Protein AF-R6E7P3-F1 (afdb_monomer)

Secondary structure (DSSP, 8-state):
-PEEEE------SSSTT---B--TTSEEEEEEEPPGGGTTPPPEEEES-SEE-TT---EEEEEEE-SSS--EE-S--EEEEE-SSSEEPP-BSSPPP----EEEE-S-SSEEEEEEE-HHHHB---SEEEEEEEEEEETTEEEEEEEEEEE-

Nearest PDB structures (foldseek):
  4bei-assembly1_H  TM=5.515E-01  e=2.467E-04  Vibrio cholerae MJ-1236
  6fq0-assembly1_A  TM=5.779E-01  e=4.299E-03  Acinetobacter baumannii
  6fq0-assembly2_C  TM=5.782E-01  e=9.145E-03  Acinetobacter baumannii
  6fjy-assembly1_A  TM=5.657E-01  e=1.844E-02  Acinetobacter baumannii
  6fqa-assembly2_C  TM=5.680E-01  e=7.098E-02  Acinetobacter baumannii

pLDDT: mean 83.19, std 16.71, range [35.62, 98.56]

Radius of gyration: 15.79 Å; Cα contacts (8 Å, |Δi|>4): 346; chains: 1; bounding box: 42×44×43 Å

Mean predicted aligned error: 7.34 Å

Sequence (152 aa):
MKTIILLAILSSTVFQDTTVYDTPECWLWYVRDLPIEYRDKPVAMWTEHAVYQEGVQAINVFVSNPKNVPLSFGRYWELRVWNGSEWIPPRARFSPFIWRDDEFAMPKGMLLHCFRFPVGSYYHLPKGKYRVCKSFYARKEEMELSAEFEIK

Solvent-accessible surface area (backbone atoms only — not comparable to full-atom values): 8581 Å² total; per-residue (Å²): 134,74,49,78,44,75,55,78,88,77,89,63,90,77,77,74,60,59,52,66,44,92,40,101,80,43,26,40,44,23,52,41,79,49,64,77,89,44,51,79,46,77,72,46,48,38,44,81,50,65,65,43,55,70,80,55,46,61,49,47,33,38,36,41,35,28,39,92,53,34,50,30,33,51,71,67,65,44,62,30,29,56,77,86,87,52,77,39,76,56,56,59,72,62,81,87,81,85,75,78,68,42,36,38,34,45,85,55,35,28,31,34,37,32,35,41,38,57,52,42,78,44,32,60,67,69,74,42,45,35,32,45,36,39,56,34,28,46,97,84,43,80,43,82,42,56,24,59,32,32,31,91

Foldseek 3Di:
DEAEAEDDDDADDDVGFFDWDPPVAKTQGTKDAADLVLAPPDWAKAWPDQEDEPLDFKIKMKTFFNYFFKKKFWSDKAKFFDPPPDTHGAAWPDDDDPDDRYIYIYPGTRMMIIIIHRDSNTHDDDWGKMKMWTWMDTPNDIDIHIYIHTYD

Structure (mmCIF, N/CA/C/O backbone):
data_AF-R6E7P3-F1
#
_entry.id   AF-R6E7P3-F1
#
loop_
_atom_site.group_PDB
_atom_site.id
_atom_site.type_symbol
_atom_site.label_atom_id
_atom_site.label_alt_id
_atom_site.label_comp_id
_atom_site.label_asym_id
_atom_site.label_entity_id
_atom_site.label_seq_id
_atom_site.pdbx_PDB_ins_code
_atom_site.Cartn_x
_atom_site.Cartn_y
_atom_site.Cartn_z
_atom_site.occupancy
_atom_site.B_iso_or_equiv
_atom_site.auth_seq_id
_atom_site.auth_comp_id
_atom_site.auth_asym_id
_atom_site.auth_atom_id
_atom_site.pdbx_PDB_model_num
ATOM 1 N N . MET A 1 1 ? 25.549 3.251 5.478 1.00 54.94 1 MET A N 1
ATOM 2 C CA . MET A 1 1 ? 25.967 2.243 4.478 1.00 54.94 1 MET A CA 1
ATOM 3 C C . MET A 1 1 ? 24.717 1.447 4.142 1.00 54.94 1 MET A C 1
ATOM 5 O O . MET A 1 1 ? 24.162 0.867 5.062 1.00 54.94 1 MET A O 1
ATOM 9 N N . LYS A 1 2 ? 24.206 1.539 2.910 1.00 63.06 2 LYS A N 1
ATOM 10 C CA . LYS A 1 2 ? 22.944 0.905 2.488 1.00 63.06 2 LYS A CA 1
ATOM 11 C C . LYS A 1 2 ? 23.249 -0.494 1.953 1.00 63.06 2 LYS A C 1
ATOM 13 O O . LYS A 1 2 ? 24.127 -0.614 1.099 1.00 63.06 2 LYS A O 1
ATOM 18 N N . THR A 1 3 ? 22.563 -1.523 2.443 1.00 73.75 3 THR A N 1
ATOM 19 C CA . THR A 1 3 ? 22.731 -2.895 1.936 1.00 73.75 3 THR A CA 1
ATOM 20 C C . THR A 1 3 ? 21.712 -3.142 0.830 1.00 73.75 3 THR A C 1
ATOM 22 O O . THR A 1 3 ? 20.515 -2.976 1.056 1.00 73.75 3 THR A O 1
ATOM 25 N N . ILE A 1 4 ? 22.175 -3.526 -0.365 1.00 73.94 4 ILE A N 1
ATOM 26 C CA . ILE A 1 4 ? 21.296 -3.905 -1.480 1.00 73.94 4 ILE A CA 1
ATOM 27 C C . ILE A 1 4 ? 21.146 -5.427 -1.490 1.00 73.94 4 ILE A C 1
ATOM 29 O O . ILE A 1 4 ? 22.136 -6.152 -1.570 1.00 73.94 4 ILE A O 1
ATOM 33 N N . ILE A 1 5 ? 19.905 -5.900 -1.433 1.00 75.19 5 ILE A N 1
ATOM 34 C CA . ILE A 1 5 ? 19.525 -7.310 -1.461 1.00 75.19 5 ILE A CA 1
ATOM 35 C C . ILE A 1 5 ? 18.799 -7.575 -2.784 1.00 75.19 5 ILE A C 1
ATOM 37 O O . ILE A 1 5 ? 17.729 -7.028 -3.047 1.00 75.19 5 ILE A O 1
ATOM 41 N N . LEU A 1 6 ? 19.383 -8.417 -3.637 1.00 68.69 6 LEU A N 1
ATOM 42 C CA . LEU A 1 6 ? 18.750 -8.858 -4.881 1.00 68.69 6 LEU A CA 1
ATOM 43 C C . LEU A 1 6 ? 17.808 -10.028 -4.589 1.00 68.69 6 LEU A C 1
ATOM 45 O O . LEU A 1 6 ? 18.238 -11.065 -4.085 1.00 68.69 6 LEU A O 1
ATOM 49 N N . LEU A 1 7 ? 16.529 -9.875 -4.923 1.00 67.75 7 LEU A N 1
ATOM 50 C CA . LEU A 1 7 ? 15.529 -10.922 -4.720 1.00 67.75 7 LEU A CA 1
ATOM 51 C C . LEU A 1 7 ? 15.529 -11.881 -5.921 1.00 67.75 7 LEU A C 1
ATOM 53 O O . LEU A 1 7 ? 15.047 -11.542 -6.995 1.00 67.75 7 LEU A O 1
ATOM 57 N N . ALA A 1 8 ? 16.075 -13.089 -5.770 1.00 56.78 8 ALA A N 1
ATOM 58 C CA . ALA A 1 8 ? 16.002 -14.120 -6.810 1.00 56.78 8 ALA A CA 1
ATOM 59 C C . ALA A 1 8 ? 14.650 -14.860 -6.762 1.00 56.78 8 ALA A C 1
ATOM 61 O O . ALA A 1 8 ? 14.124 -15.129 -5.682 1.00 56.78 8 ALA A O 1
ATOM 62 N N . ILE A 1 9 ? 14.077 -15.196 -7.922 1.00 54.88 9 ILE A N 1
ATOM 63 C CA . ILE A 1 9 ? 12.875 -16.043 -8.019 1.00 54.88 9 ILE A CA 1
ATOM 64 C C . ILE A 1 9 ? 13.349 -17.501 -8.037 1.00 54.88 9 ILE A C 1
ATOM 66 O O . ILE A 1 9 ? 13.993 -17.924 -8.995 1.00 54.88 9 ILE A O 1
ATOM 70 N N . LEU A 1 10 ? 13.062 -18.264 -6.981 1.00 44.56 10 LEU A N 1
ATOM 71 C CA . LEU A 1 10 ? 13.323 -19.706 -6.942 1.00 44.56 10 LEU A CA 1
ATOM 72 C C . LEU A 1 10 ? 12.071 -20.436 -7.441 1.00 44.56 10 LEU A C 1
ATOM 74 O O . LEU A 1 10 ? 11.028 -20.375 -6.794 1.00 44.56 10 LEU A O 1
ATOM 78 N N . SER A 1 11 ? 12.157 -21.109 -8.593 1.00 41.66 11 SER A N 1
ATOM 79 C CA . SER A 1 11 ? 11.062 -21.947 -9.089 1.00 41.66 11 SER A CA 1
ATOM 80 C C . SER A 1 11 ? 11.154 -23.342 -8.471 1.00 41.66 11 SER A C 1
ATOM 82 O O . SER A 1 11 ? 12.074 -24.098 -8.791 1.00 41.66 11 SER A O 1
ATOM 84 N N . SER A 1 12 ? 10.186 -23.724 -7.644 1.00 35.62 12 SER A N 1
ATOM 85 C CA . SER A 1 12 ? 9.937 -25.133 -7.342 1.00 35.62 12 SER A CA 1
ATOM 86 C C . SER A 1 12 ? 8.440 -25.428 -7.372 1.00 35.62 12 SER A C 1
ATOM 88 O O . SER A 1 12 ? 7.603 -24.777 -6.753 1.00 35.62 12 SER A O 1
ATOM 90 N N . THR A 1 13 ? 8.101 -26.409 -8.195 1.00 44.28 13 THR A N 1
ATOM 91 C CA . THR A 1 13 ? 6.772 -26.979 -8.380 1.00 44.28 13 THR A CA 1
ATOM 92 C C . THR A 1 13 ? 6.270 -27.617 -7.090 1.00 44.28 13 THR A C 1
ATOM 94 O O . THR A 1 13 ? 6.794 -28.656 -6.701 1.00 44.28 13 THR A O 1
ATOM 97 N N . VAL A 1 14 ? 5.281 -26.982 -6.450 1.00 41.91 14 VAL A N 1
ATOM 98 C CA . VAL A 1 14 ? 3.965 -27.493 -5.991 1.00 41.91 14 VAL A CA 1
ATOM 99 C C . VAL A 1 14 ? 3.316 -26.330 -5.203 1.00 41.91 14 VAL A C 1
ATOM 101 O O . VAL A 1 14 ? 3.863 -25.893 -4.200 1.00 41.91 14 VAL A O 1
ATOM 104 N N . PHE A 1 15 ? 2.199 -25.782 -5.717 1.00 41.62 15 PHE A N 1
ATOM 105 C CA . PHE A 1 15 ? 1.698 -24.391 -5.536 1.00 41.62 15 PHE A CA 1
ATOM 106 C C . PHE A 1 15 ? 2.624 -23.316 -6.150 1.00 41.62 15 PHE A C 1
ATOM 108 O O . PHE A 1 15 ? 3.205 -22.477 -5.472 1.00 41.62 15 PHE A O 1
ATOM 115 N N . GLN A 1 16 ? 2.762 -23.369 -7.477 1.00 40.59 16 GLN A N 1
ATOM 116 C CA . GLN A 1 16 ? 3.865 -22.817 -8.285 1.00 40.59 16 GLN A CA 1
ATOM 117 C C . GLN A 1 16 ? 4.137 -21.299 -8.291 1.00 40.59 16 GLN A C 1
ATOM 119 O O . GLN A 1 16 ? 5.107 -20.900 -8.925 1.00 40.59 16 GLN A O 1
ATOM 124 N N . ASP A 1 17 ? 3.378 -20.452 -7.598 1.00 44.62 17 ASP A N 1
ATOM 125 C CA . ASP A 1 17 ? 3.465 -18.994 -7.795 1.00 44.62 17 ASP A CA 1
ATOM 126 C C . ASP A 1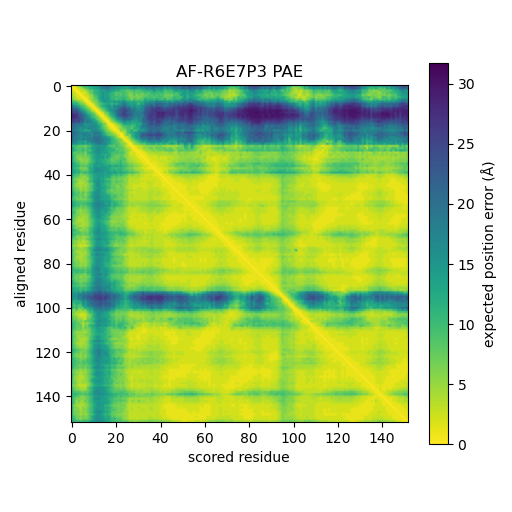 17 ? 3.690 -18.188 -6.502 1.00 44.62 17 ASP A C 1
ATOM 128 O O . ASP A 1 17 ? 3.366 -16.998 -6.428 1.00 44.62 17 ASP A O 1
ATOM 132 N N . THR A 1 18 ? 4.161 -18.822 -5.429 1.00 44.47 18 THR A N 1
ATOM 133 C CA . THR A 1 18 ? 4.314 -18.153 -4.128 1.00 44.47 18 THR A CA 1
ATOM 134 C C . THR A 1 18 ? 5.741 -18.272 -3.615 1.00 44.47 18 THR A C 1
ATOM 136 O O . THR A 1 18 ? 6.055 -19.128 -2.797 1.00 44.47 18 THR A O 1
ATOM 139 N N . THR A 1 19 ? 6.629 -17.398 -4.101 1.00 49.22 19 THR A N 1
ATOM 140 C CA . THR A 1 19 ? 7.936 -17.187 -3.466 1.00 49.22 19 THR A CA 1
ATOM 141 C C . THR A 1 19 ? 7.755 -16.304 -2.235 1.00 49.22 19 THR A C 1
ATOM 143 O O . THR A 1 19 ? 7.636 -15.087 -2.362 1.00 49.22 19 THR A O 1
ATOM 146 N N . VAL A 1 20 ? 7.729 -16.925 -1.054 1.00 47.12 20 VAL A N 1
ATOM 147 C CA . VAL A 1 20 ? 7.719 -16.216 0.231 1.00 47.12 20 VAL A CA 1
ATOM 148 C C . VAL A 1 20 ? 9.134 -15.740 0.533 1.00 47.12 20 VAL A C 1
ATOM 150 O O . VAL A 1 20 ? 10.037 -16.557 0.702 1.00 47.12 20 VAL A O 1
ATOM 153 N N . TYR A 1 21 ? 9.332 -14.429 0.611 1.00 52.28 21 TYR A N 1
ATOM 154 C CA . TYR A 1 21 ? 10.579 -13.861 1.106 1.00 52.28 21 TYR A CA 1
ATOM 155 C C . TYR A 1 21 ? 10.427 -13.566 2.597 1.00 52.28 21 TYR A C 1
ATOM 157 O O . TYR A 1 21 ? 9.572 -12.771 2.998 1.00 52.28 21 TYR A O 1
ATOM 165 N N . ASP A 1 22 ? 11.247 -14.225 3.418 1.00 45.66 22 ASP A N 1
ATOM 166 C CA . ASP A 1 22 ? 11.290 -13.983 4.858 1.00 45.66 22 ASP A CA 1
ATOM 167 C C . ASP A 1 22 ? 12.053 -12.686 5.147 1.00 45.66 22 ASP A C 1
ATOM 169 O O . ASP A 1 22 ? 13.257 -12.652 5.400 1.00 45.66 22 ASP A O 1
ATOM 173 N N . THR A 1 23 ? 11.332 -11.582 5.020 1.00 53.69 23 THR A N 1
ATOM 174 C CA . THR A 1 23 ? 11.695 -10.286 5.578 1.00 53.69 23 THR A CA 1
ATOM 175 C C . THR A 1 23 ? 10.773 -10.076 6.775 1.00 53.69 23 THR A C 1
ATOM 177 O O . THR A 1 23 ? 9.620 -9.703 6.542 1.00 53.69 23 THR A O 1
ATOM 180 N N . PRO A 1 24 ? 11.218 -10.362 8.016 1.00 52.50 24 PRO A N 1
ATOM 181 C CA . PRO A 1 24 ? 10.346 -10.586 9.177 1.00 52.50 24 PRO A CA 1
ATOM 182 C C . PRO A 1 24 ? 9.318 -9.476 9.486 1.00 52.50 24 PRO A C 1
ATOM 184 O O . PRO A 1 24 ? 8.388 -9.688 10.258 1.00 52.50 24 PRO A O 1
ATOM 187 N N . GLU A 1 25 ? 9.439 -8.303 8.862 1.00 59.38 25 GLU A N 1
ATOM 188 C CA . GLU A 1 25 ? 8.651 -7.100 9.138 1.00 59.38 25 GLU A CA 1
ATOM 189 C C . GLU A 1 25 ? 7.960 -6.490 7.893 1.00 59.38 25 GLU A C 1
ATOM 191 O O . GLU A 1 25 ? 7.253 -5.482 7.985 1.00 59.38 25 GLU A O 1
ATOM 196 N N . CYS A 1 26 ? 8.131 -7.111 6.721 1.00 59.47 26 CYS A N 1
ATOM 197 C CA . CYS A 1 26 ? 7.406 -6.813 5.482 1.00 59.47 26 CYS A CA 1
ATOM 198 C C . CYS A 1 26 ? 7.474 -8.047 4.584 1.00 59.47 26 CYS A C 1
ATOM 200 O O . CYS A 1 26 ? 8.346 -8.114 3.723 1.00 59.47 26 CYS A O 1
ATOM 202 N N . TRP A 1 27 ? 6.592 -9.028 4.762 1.00 70.94 27 TRP A N 1
ATOM 203 C CA . TRP A 1 27 ? 6.637 -10.238 3.942 1.00 70.94 27 TRP A CA 1
ATOM 204 C C . TRP A 1 27 ? 6.237 -9.902 2.507 1.00 70.94 27 TRP A C 1
ATOM 206 O O . TRP A 1 27 ? 5.058 -9.693 2.221 1.00 70.94 27 TRP A O 1
ATOM 216 N N . LEU A 1 28 ? 7.209 -9.849 1.591 1.00 75.06 28 LEU A N 1
ATOM 217 C CA . LEU A 1 28 ? 6.905 -10.023 0.176 1.00 75.06 28 LEU A CA 1
ATOM 218 C C . LEU A 1 28 ? 6.459 -11.478 0.028 1.00 75.06 28 LEU A C 1
ATOM 220 O O . LEU A 1 28 ? 7.271 -12.398 -0.032 1.00 75.06 28 LEU A O 1
ATOM 224 N N . TRP A 1 29 ? 5.149 -11.676 0.090 1.00 72.56 29 TRP A N 1
ATOM 225 C CA . TRP A 1 29 ? 4.533 -12.986 0.174 1.00 72.56 29 TRP A CA 1
ATOM 226 C C . TRP A 1 29 ? 4.668 -13.725 -1.152 1.00 72.56 29 TRP A C 1
ATOM 228 O O . TRP A 1 29 ? 4.986 -14.910 -1.171 1.00 72.56 29 TRP A O 1
ATOM 238 N N . TYR A 1 30 ? 4.455 -13.030 -2.267 1.00 76.00 30 TYR A N 1
ATOM 239 C CA . TYR A 1 30 ? 4.768 -13.593 -3.567 1.00 76.00 30 TYR A CA 1
ATOM 240 C C . TYR A 1 30 ? 4.997 -12.552 -4.643 1.00 76.00 30 TYR A C 1
ATOM 242 O O . TYR A 1 30 ? 4.612 -11.387 -4.531 1.00 76.00 30 TYR A O 1
ATOM 250 N N . VAL A 1 31 ? 5.596 -13.039 -5.723 1.00 80.00 31 VAL A N 1
ATOM 251 C CA . VAL A 1 31 ? 5.833 -12.321 -6.964 1.00 80.00 31 VAL A CA 1
ATOM 252 C C . VAL A 1 31 ? 5.333 -13.194 -8.105 1.00 80.00 31 VAL A C 1
ATOM 254 O O . VAL A 1 31 ? 5.604 -14.392 -8.127 1.00 80.00 31 VAL A O 1
ATOM 257 N N . ARG A 1 32 ? 4.609 -12.599 -9.049 1.00 86.38 32 ARG A N 1
ATOM 258 C CA . ARG A 1 32 ? 4.164 -13.266 -10.278 1.00 86.38 32 ARG A CA 1
ATOM 259 C C . ARG A 1 32 ? 4.448 -12.395 -11.485 1.00 86.38 32 ARG A C 1
ATOM 261 O O . ARG A 1 32 ? 4.484 -11.173 -11.369 1.00 86.38 32 ARG A O 1
ATOM 268 N N . ASP A 1 33 ? 4.602 -13.022 -12.641 1.00 88.00 33 ASP A N 1
ATOM 269 C CA . ASP A 1 33 ? 4.675 -12.302 -13.905 1.00 88.00 33 ASP A CA 1
ATOM 270 C C . ASP A 1 33 ? 3.329 -11.653 -14.244 1.00 88.00 33 ASP A C 1
ATOM 272 O O . ASP A 1 33 ? 2.266 -12.257 -14.088 1.00 88.00 33 ASP A O 1
ATOM 276 N N . LEU A 1 34 ? 3.377 -10.400 -14.698 1.00 87.88 34 LEU A N 1
ATOM 277 C CA . LEU A 1 34 ? 2.215 -9.723 -15.259 1.00 87.88 34 LEU A CA 1
ATOM 278 C C . LEU A 1 34 ? 2.027 -10.131 -16.725 1.00 87.88 34 LEU A C 1
ATOM 280 O O . LEU A 1 34 ? 3.007 -10.176 -17.476 1.00 87.88 34 LEU A O 1
ATOM 284 N N . PRO A 1 35 ? 0.776 -10.341 -17.170 1.00 88.81 35 PRO A N 1
ATOM 285 C CA . PRO A 1 35 ? 0.482 -10.526 -18.582 1.00 88.81 35 PRO A CA 1
ATOM 286 C C . PRO A 1 35 ? 0.925 -9.329 -19.429 1.00 88.81 35 PRO A C 1
ATOM 288 O O . PRO A 1 35 ? 0.973 -8.184 -18.964 1.00 88.81 35 PRO A O 1
ATOM 291 N N . ILE A 1 36 ? 1.219 -9.581 -20.704 1.00 86.00 36 ILE A N 1
ATOM 292 C CA . ILE A 1 36 ? 1.742 -8.563 -21.621 1.00 86.00 36 ILE A CA 1
ATOM 293 C C . ILE A 1 36 ? 0.764 -7.399 -21.827 1.00 86.00 36 ILE A C 1
ATOM 295 O O . ILE A 1 36 ? 1.208 -6.272 -22.027 1.00 86.00 36 ILE A O 1
ATOM 299 N N . GLU A 1 37 ? -0.548 -7.631 -21.708 1.00 89.50 37 GLU A N 1
ATOM 300 C CA . GLU A 1 37 ? -1.572 -6.586 -21.821 1.00 89.50 37 GLU A CA 1
ATOM 301 C C . GLU A 1 37 ? -1.551 -5.557 -20.681 1.00 89.50 37 GLU A C 1
ATOM 303 O O . GLU A 1 37 ? -2.234 -4.531 -20.744 1.00 89.50 37 GLU A O 1
ATOM 308 N N . TYR A 1 38 ? -0.791 -5.814 -19.614 1.00 86.19 38 TYR A N 1
ATOM 309 C CA . TYR A 1 38 ? -0.578 -4.830 -18.559 1.00 86.19 38 TYR A CA 1
ATOM 310 C C . TYR A 1 38 ? 0.512 -3.828 -18.914 1.00 86.19 38 TYR A C 1
ATOM 312 O O . TYR A 1 38 ? 0.571 -2.796 -18.254 1.00 86.19 38 TYR A O 1
ATOM 320 N N . ARG A 1 39 ? 1.336 -4.095 -19.936 1.00 88.19 39 ARG A N 1
ATOM 321 C CA . ARG A 1 39 ? 2.452 -3.234 -20.336 1.00 88.19 39 ARG A CA 1
ATOM 322 C C . ARG A 1 39 ? 2.002 -1.778 -20.499 1.00 88.19 39 ARG A C 1
ATOM 324 O O . ARG A 1 39 ? 0.912 -1.500 -20.989 1.00 88.19 39 ARG A O 1
ATOM 331 N N . ASP A 1 40 ? 2.861 -0.864 -20.059 1.00 82.75 40 ASP A N 1
ATOM 332 C CA . ASP A 1 40 ? 2.691 0.595 -20.141 1.00 82.75 40 ASP A CA 1
ATOM 333 C C . ASP A 1 40 ? 1.528 1.179 -19.320 1.00 82.75 40 ASP A C 1
ATOM 335 O O . ASP A 1 40 ? 1.347 2.398 -19.290 1.00 82.75 40 ASP A O 1
ATOM 339 N N . LYS A 1 41 ? 0.787 0.355 -18.565 1.00 90.44 41 LYS A N 1
ATOM 340 C CA . LYS A 1 41 ? -0.122 0.867 -17.533 1.00 90.44 41 LYS A CA 1
ATOM 341 C C . LYS A 1 41 ? 0.671 1.577 -16.422 1.00 90.44 41 LYS A C 1
ATOM 343 O O . LYS A 1 41 ? 1.864 1.320 -16.236 1.00 90.44 41 LYS A O 1
ATOM 348 N N . PRO A 1 42 ? 0.039 2.470 -15.648 1.00 91.81 42 PRO A N 1
ATOM 349 C CA . PRO A 1 42 ? 0.657 3.010 -14.445 1.00 91.81 42 PRO A CA 1
ATOM 350 C C . PRO A 1 42 ? 0.968 1.905 -13.432 1.00 91.81 42 PRO A C 1
ATOM 352 O O . PRO A 1 42 ? 0.238 0.919 -13.328 1.00 91.81 42 PRO A O 1
ATOM 355 N N . VAL A 1 43 ? 2.032 2.099 -12.652 1.00 93.81 43 VAL A N 1
ATOM 356 C CA . VAL A 1 43 ? 2.251 1.294 -11.445 1.00 93.81 43 VAL A CA 1
ATOM 357 C C . VAL A 1 43 ? 1.111 1.607 -10.480 1.00 93.81 43 VAL A C 1
ATOM 359 O O . VAL A 1 43 ? 0.792 2.774 -10.259 1.00 93.81 43 VAL A O 1
ATOM 362 N N . ALA A 1 44 ? 0.481 0.572 -9.937 1.00 95.12 44 ALA A N 1
ATOM 363 C CA . ALA A 1 44 ? -0.688 0.717 -9.073 1.00 95.12 44 ALA A CA 1
ATOM 364 C C . ALA A 1 44 ? -0.578 -0.175 -7.841 1.00 95.12 44 ALA A C 1
ATOM 366 O O . ALA A 1 44 ? -0.022 -1.274 -7.925 1.00 95.12 44 ALA A O 1
ATOM 367 N N . MET A 1 45 ? -1.145 0.301 -6.730 1.00 97.44 45 MET A N 1
ATOM 368 C CA . MET A 1 45 ? -1.160 -0.363 -5.430 1.00 97.44 45 MET A CA 1
ATOM 369 C C . MET A 1 45 ? -2.598 -0.459 -4.911 1.00 97.44 45 MET A C 1
ATOM 371 O O . MET A 1 45 ? -3.332 0.524 -4.962 1.00 97.44 45 MET A O 1
ATOM 375 N N . TRP A 1 46 ? -3.013 -1.632 -4.431 1.00 98.12 46 TRP A N 1
ATOM 376 C CA . TRP A 1 46 ? -4.349 -1.848 -3.859 1.00 98.12 46 TRP A CA 1
ATOM 377 C C . TRP A 1 46 ? -4.325 -2.942 -2.791 1.00 98.12 46 TRP A C 1
ATOM 379 O O . TRP A 1 46 ? -3.427 -3.780 -2.765 1.00 98.12 46 TRP A O 1
ATOM 389 N N . THR A 1 47 ? -5.298 -2.935 -1.888 1.00 97.75 47 THR A N 1
ATOM 390 C CA . THR A 1 47 ? -5.478 -3.975 -0.869 1.00 97.75 47 THR A CA 1
ATOM 391 C C . THR A 1 47 ? -6.209 -5.187 -1.443 1.00 97.75 47 THR A C 1
ATOM 393 O O . THR A 1 47 ? -6.978 -5.074 -2.394 1.00 97.75 47 THR A O 1
ATOM 396 N N . GLU A 1 48 ? -5.995 -6.367 -0.861 1.00 96.38 48 GLU A N 1
ATOM 397 C CA . GLU A 1 48 ? -6.746 -7.579 -1.227 1.00 96.38 48 GLU A CA 1
ATOM 398 C C . GLU A 1 48 ? -8.257 -7.423 -1.023 1.00 96.38 48 GLU A C 1
ATOM 400 O O . GLU A 1 48 ? -9.054 -7.923 -1.819 1.00 96.38 48 GLU A O 1
ATOM 405 N N . HIS A 1 49 ? -8.651 -6.692 0.019 1.00 96.75 49 HIS A N 1
ATOM 406 C CA . HIS A 1 49 ? -10.040 -6.371 0.300 1.00 96.75 49 HIS A CA 1
ATOM 407 C C . HIS A 1 49 ? -10.202 -4.872 0.533 1.00 96.75 49 HIS A C 1
ATOM 409 O O . HIS A 1 49 ? -9.441 -4.258 1.273 1.00 96.75 49 HIS A O 1
ATOM 415 N N . ALA A 1 50 ? -11.255 -4.284 -0.030 1.00 97.50 50 ALA A N 1
ATOM 416 C CA . ALA A 1 50 ? -11.611 -2.899 0.278 1.00 97.50 50 ALA A CA 1
ATOM 417 C C . ALA A 1 50 ? -12.120 -2.737 1.725 1.00 97.50 50 ALA A C 1
ATOM 419 O O . ALA A 1 50 ? -12.049 -1.647 2.286 1.00 97.50 50 ALA A O 1
ATOM 420 N N . VAL A 1 51 ? -12.637 -3.814 2.329 1.00 98.31 51 VAL A N 1
ATOM 421 C CA . VAL A 1 51 ? -13.19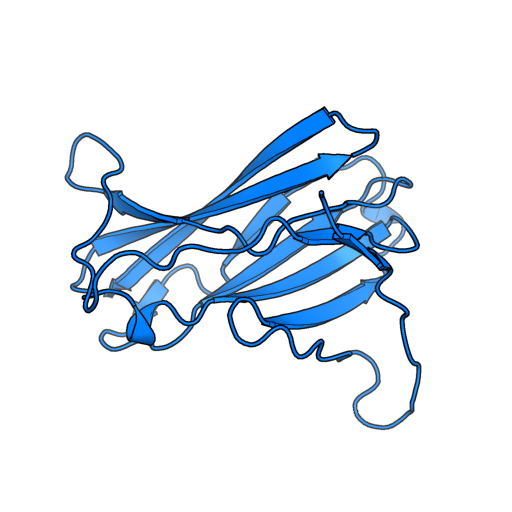5 -3.831 3.686 1.00 98.31 51 VAL A CA 1
ATOM 422 C C . VAL A 1 51 ? -12.663 -5.048 4.437 1.00 98.31 51 VAL A C 1
ATOM 424 O O . VAL A 1 51 ? -12.809 -6.177 3.974 1.00 98.31 51 VAL A O 1
ATOM 427 N N . TYR A 1 52 ? -12.093 -4.811 5.612 1.00 97.94 52 TYR A N 1
ATOM 428 C CA . TYR A 1 52 ? -11.640 -5.820 6.563 1.00 97.94 52 TYR A CA 1
ATOM 429 C C . TYR A 1 52 ? -12.501 -5.782 7.829 1.00 97.94 52 TYR A C 1
ATOM 431 O O . TYR A 1 52 ? -13.108 -4.763 8.157 1.00 97.94 52 TYR A O 1
ATOM 439 N N . GLN A 1 53 ? -12.542 -6.901 8.547 1.00 97.19 53 GLN A N 1
ATOM 440 C CA . GLN A 1 53 ? -13.233 -7.000 9.832 1.00 97.19 53 GLN A CA 1
ATOM 441 C C . GLN A 1 53 ? -12.391 -6.405 10.968 1.00 97.19 53 GLN A C 1
ATOM 443 O O . GLN A 1 53 ? -11.157 -6.354 10.895 1.00 97.19 53 GLN A O 1
ATOM 448 N N . GLU A 1 54 ? -13.057 -6.004 12.050 1.00 95.62 54 GLU A N 1
ATOM 449 C CA . GLU A 1 54 ? -12.395 -5.668 13.314 1.00 95.62 54 GLU A CA 1
ATOM 450 C C . GLU A 1 54 ? -11.428 -6.775 13.770 1.00 95.62 54 GLU A C 1
ATOM 452 O O . GLU A 1 54 ? -11.683 -7.968 13.619 1.00 95.62 54 GLU A O 1
ATOM 457 N N . GLY A 1 55 ? -10.290 -6.377 14.343 1.00 92.69 55 GLY A N 1
ATOM 458 C CA . GLY A 1 55 ? -9.274 -7.327 14.803 1.00 92.69 55 GLY A CA 1
ATOM 459 C C . GLY A 1 55 ? -8.398 -7.922 13.694 1.00 92.69 55 GLY A C 1
ATOM 460 O O . GLY A 1 55 ? -7.608 -8.824 13.984 1.00 92.69 55 GLY A O 1
ATOM 461 N N . VAL A 1 56 ? -8.480 -7.411 12.457 1.00 95.25 56 VAL A N 1
ATOM 462 C CA . VAL A 1 56 ? -7.569 -7.785 11.365 1.00 95.25 56 VAL A CA 1
ATOM 463 C C . VAL A 1 56 ? -6.102 -7.694 11.799 1.00 95.25 56 VAL A C 1
ATOM 465 O O . VAL A 1 56 ? -5.648 -6.699 12.365 1.00 95.25 56 VAL A O 1
ATOM 468 N N . GLN A 1 57 ? -5.352 -8.767 11.544 1.00 92.12 57 GLN A N 1
ATOM 469 C CA . GLN A 1 57 ? -3.946 -8.865 11.947 1.00 92.12 57 GLN A CA 1
ATOM 470 C C . GLN A 1 57 ? -2.987 -8.419 10.849 1.00 92.12 57 GLN A C 1
ATOM 472 O O . GLN A 1 57 ? -1.951 -7.824 11.142 1.00 92.12 57 GLN A O 1
ATOM 477 N N . ALA A 1 58 ? -3.332 -8.680 9.590 1.00 92.19 58 ALA A N 1
ATOM 478 C CA . ALA A 1 58 ? -2.494 -8.339 8.456 1.00 92.19 58 ALA A CA 1
ATOM 479 C C . ALA A 1 58 ? -3.320 -7.866 7.260 1.00 92.19 58 ALA A C 1
ATOM 481 O O . ALA A 1 58 ? -4.435 -8.339 7.049 1.00 92.19 58 ALA A O 1
ATOM 482 N N . ILE A 1 59 ? -2.731 -6.971 6.471 1.00 94.50 59 ILE A N 1
ATOM 483 C CA . ILE A 1 59 ? -3.285 -6.477 5.210 1.00 94.50 59 ILE A CA 1
ATOM 484 C C . ILE A 1 59 ? -2.369 -6.946 4.093 1.00 94.50 59 ILE A C 1
ATOM 486 O O . ILE A 1 59 ? -1.167 -6.666 4.113 1.00 94.50 59 ILE A O 1
ATOM 490 N N . ASN A 1 60 ? -2.941 -7.654 3.125 1.00 94.75 60 ASN A N 1
ATOM 491 C CA . ASN A 1 60 ? -2.243 -7.973 1.891 1.00 94.75 60 ASN A CA 1
ATOM 492 C C . ASN A 1 60 ? -2.435 -6.819 0.907 1.00 94.75 60 ASN A C 1
ATOM 494 O O . ASN A 1 60 ? -3.549 -6.325 0.717 1.00 94.75 60 ASN A O 1
ATOM 498 N N . VAL A 1 61 ? -1.341 -6.392 0.295 1.00 95.19 61 VAL A N 1
ATOM 499 C CA . VAL A 1 61 ? -1.286 -5.286 -0.648 1.00 95.19 61 VAL A CA 1
ATOM 500 C C . VAL A 1 61 ? -0.610 -5.752 -1.919 1.00 95.19 61 VAL A C 1
ATOM 502 O O . VAL A 1 61 ? 0.516 -6.247 -1.906 1.00 95.19 61 VAL A O 1
ATOM 505 N N . PHE A 1 62 ? -1.287 -5.523 -3.028 1.00 95.06 62 PHE A N 1
ATOM 506 C CA . PHE A 1 62 ? -0.802 -5.807 -4.358 1.00 95.06 62 PHE A CA 1
ATOM 507 C C . PHE A 1 62 ? -0.148 -4.581 -4.966 1.00 95.06 62 PHE A C 1
ATOM 509 O O . PHE A 1 62 ? -0.678 -3.479 -4.847 1.00 95.06 62 PHE A O 1
ATOM 516 N N . VAL A 1 63 ? 0.981 -4.781 -5.644 1.00 95.19 63 VAL A N 1
ATOM 517 C CA . VAL A 1 63 ? 1.659 -3.743 -6.426 1.00 95.19 63 VAL A CA 1
ATOM 518 C C . VAL A 1 63 ? 1.956 -4.277 -7.813 1.00 95.19 63 VAL A C 1
ATOM 520 O O . VAL A 1 63 ? 2.808 -5.152 -7.995 1.00 95.19 63 VAL A O 1
ATOM 523 N N . SER A 1 64 ? 1.257 -3.731 -8.801 1.00 94.19 64 SER A N 1
ATOM 524 C CA . SER A 1 64 ? 1.532 -4.018 -10.206 1.00 94.19 64 SER A CA 1
ATOM 525 C C . SER A 1 64 ? 2.671 -3.137 -10.705 1.00 94.19 64 SER A C 1
ATOM 527 O O . SER A 1 64 ? 2.569 -1.915 -10.682 1.00 94.19 64 SER A O 1
ATOM 529 N N . ASN A 1 65 ? 3.746 -3.760 -11.185 1.00 93.44 65 ASN A N 1
ATOM 530 C CA . ASN A 1 65 ? 4.806 -3.116 -11.949 1.00 93.44 65 ASN A CA 1
ATOM 531 C C . ASN A 1 65 ? 4.731 -3.544 -13.425 1.00 93.44 65 ASN A C 1
ATOM 533 O O . ASN A 1 65 ? 5.481 -4.426 -13.849 1.00 93.44 65 ASN A O 1
ATOM 537 N N . PRO A 1 66 ? 3.850 -2.928 -14.223 1.00 90.50 66 PRO A N 1
ATOM 538 C CA . PRO A 1 66 ? 3.741 -3.177 -15.663 1.00 90.50 66 PRO A CA 1
ATOM 539 C C . PRO A 1 66 ? 4.895 -2.604 -16.497 1.00 90.50 66 PRO A C 1
ATOM 541 O O . PRO A 1 66 ? 4.891 -2.711 -17.724 1.00 90.50 66 PRO A O 1
ATOM 544 N N . LYS A 1 67 ? 5.871 -1.934 -15.876 1.00 87.69 67 LYS A N 1
ATOM 545 C CA . LYS A 1 67 ? 7.019 -1.390 -16.601 1.00 87.69 67 LYS A CA 1
ATOM 546 C C . LYS A 1 67 ? 8.028 -2.504 -16.852 1.00 87.69 67 LYS A C 1
ATOM 548 O O . LYS A 1 67 ? 8.277 -3.336 -15.981 1.00 87.69 67 LYS A O 1
ATOM 553 N N . ASN A 1 68 ? 8.711 -2.460 -17.996 1.00 85.31 68 ASN A N 1
ATOM 554 C CA . ASN A 1 68 ? 9.855 -3.337 -18.282 1.00 85.31 68 ASN A CA 1
ATOM 555 C C . ASN A 1 68 ? 11.144 -2.882 -17.559 1.00 85.31 68 ASN A C 1
ATOM 557 O O . ASN A 1 68 ? 12.246 -2.925 -18.099 1.00 85.31 68 ASN A O 1
ATOM 561 N N . VAL A 1 69 ? 10.990 -2.355 -16.347 1.00 88.44 69 VAL A N 1
ATOM 562 C CA . VAL A 1 69 ? 12.056 -1.843 -15.490 1.00 88.44 69 VAL A CA 1
ATOM 563 C C . VAL A 1 69 ? 11.788 -2.389 -14.089 1.00 88.44 69 VAL A C 1
ATOM 565 O O . VAL A 1 69 ? 10.645 -2.299 -13.634 1.00 88.44 69 VAL A O 1
ATOM 568 N N . PRO A 1 70 ? 12.787 -2.970 -13.406 1.00 89.50 70 PRO A N 1
ATOM 569 C CA . PRO A 1 70 ? 12.601 -3.477 -12.055 1.00 89.50 70 PRO A CA 1
ATOM 570 C C . PRO A 1 70 ? 12.298 -2.348 -11.068 1.00 89.50 70 PRO A C 1
ATOM 572 O O . PRO A 1 70 ? 12.789 -1.226 -11.220 1.00 89.50 70 PRO A O 1
ATOM 575 N N . LEU A 1 71 ? 11.516 -2.676 -10.041 1.00 90.31 71 LEU A N 1
ATOM 576 C CA . LEU A 1 71 ? 11.379 -1.830 -8.861 1.00 90.31 71 LEU A CA 1
ATOM 577 C C . LEU A 1 71 ? 12.417 -2.229 -7.816 1.00 90.31 71 LEU A C 1
ATOM 579 O O . LEU A 1 71 ? 12.731 -3.414 -7.663 1.00 90.31 71 LEU A O 1
ATOM 583 N N . SER A 1 72 ? 12.883 -1.246 -7.056 1.00 90.19 72 SER A N 1
ATOM 584 C CA . SER A 1 72 ? 13.453 -1.473 -5.735 1.00 90.19 72 SER A CA 1
ATOM 585 C C . SER A 1 72 ? 12.588 -0.842 -4.646 1.00 90.19 72 SER A C 1
ATOM 587 O O . SER A 1 72 ? 11.778 0.046 -4.907 1.00 90.19 72 SER A O 1
ATOM 589 N N . PHE A 1 73 ? 12.686 -1.352 -3.424 1.00 89.06 73 PHE A N 1
ATOM 590 C CA . PHE A 1 73 ? 11.909 -0.892 -2.274 1.00 89.06 73 PHE A CA 1
ATOM 591 C C . PHE A 1 73 ? 12.638 -1.215 -0.972 1.00 89.06 73 PHE A C 1
ATOM 593 O O . PHE A 1 73 ? 13.405 -2.170 -0.892 1.00 89.06 73 PHE A O 1
ATOM 600 N N . GLY A 1 74 ? 12.394 -0.421 0.067 1.00 85.12 74 GLY A N 1
ATOM 601 C CA . GLY A 1 74 ? 12.886 -0.712 1.414 1.00 85.12 74 GLY A CA 1
ATOM 602 C C . GLY A 1 74 ? 11.893 -1.535 2.234 1.00 85.12 74 GLY A C 1
ATOM 603 O O . GLY A 1 74 ? 10.788 -1.849 1.783 1.00 85.12 74 GLY A O 1
ATOM 604 N N . ARG A 1 75 ? 12.248 -1.832 3.490 1.00 83.00 75 ARG A N 1
ATOM 605 C CA . ARG A 1 75 ? 11.294 -2.404 4.463 1.00 83.00 75 ARG A CA 1
ATOM 606 C C . ARG A 1 75 ? 10.227 -1.414 4.892 1.00 83.00 75 ARG A C 1
ATOM 608 O O . ARG A 1 75 ? 9.149 -1.844 5.272 1.00 83.00 75 ARG A O 1
ATOM 615 N N . TYR A 1 76 ? 10.527 -0.120 4.819 1.00 84.50 76 TYR A N 1
ATOM 616 C CA . TYR A 1 76 ? 9.639 0.922 5.304 1.00 84.50 76 TYR A CA 1
ATOM 617 C C . TYR A 1 76 ? 8.265 0.863 4.629 1.00 84.50 76 TYR A C 1
ATOM 619 O O . TYR A 1 76 ? 8.141 0.623 3.420 1.00 84.50 76 TYR A O 1
ATOM 627 N N . TRP A 1 77 ? 7.246 1.050 5.451 1.00 89.44 77 TRP A N 1
ATOM 628 C CA . TRP A 1 77 ? 5.858 1.256 5.084 1.00 89.44 77 TRP A CA 1
ATOM 629 C C . TRP A 1 77 ? 5.202 2.032 6.225 1.00 89.44 77 TRP A C 1
ATOM 631 O O . TRP A 1 77 ? 5.655 1.972 7.370 1.00 89.44 77 TRP A O 1
ATOM 641 N N . GLU A 1 78 ? 4.130 2.748 5.917 1.00 90.31 78 GLU A N 1
ATOM 642 C CA . GLU A 1 78 ? 3.353 3.473 6.915 1.00 90.31 78 GLU A CA 1
ATOM 643 C C . GLU A 1 78 ? 1.896 3.049 6.871 1.00 90.31 78 GLU A C 1
ATOM 645 O O . GLU A 1 78 ? 1.340 2.795 5.803 1.00 90.31 78 GLU A O 1
ATOM 650 N N . LEU A 1 79 ? 1.254 3.048 8.035 1.00 94.19 79 LEU A N 1
ATOM 651 C CA . LEU A 1 79 ? -0.196 3.051 8.124 1.00 94.19 79 LEU A CA 1
ATOM 652 C C . LEU A 1 79 ? -0.669 4.466 8.440 1.00 94.19 79 LEU A C 1
ATOM 654 O O . LEU A 1 79 ? -0.138 5.114 9.342 1.00 94.19 79 LEU A O 1
ATOM 658 N N . ARG A 1 80 ? -1.701 4.927 7.738 1.00 96.94 80 ARG A N 1
ATOM 659 C CA . ARG A 1 80 ? -2.414 6.165 8.062 1.00 96.94 80 ARG A CA 1
ATOM 660 C C . ARG A 1 80 ? -3.894 5.874 8.260 1.00 96.94 80 ARG A C 1
ATOM 662 O O . ARG A 1 80 ? -4.444 4.994 7.603 1.00 96.94 80 ARG A O 1
ATOM 669 N N . VAL A 1 81 ? -4.529 6.621 9.153 1.00 97.94 81 VAL A N 1
ATOM 670 C CA . VAL A 1 81 ? -5.972 6.590 9.412 1.00 97.94 81 VAL A CA 1
ATOM 671 C C . VAL A 1 81 ? -6.569 7.955 9.086 1.00 97.94 81 VAL A C 1
ATOM 673 O O . VAL A 1 81 ? -5.964 8.987 9.376 1.00 97.94 81 VAL A O 1
ATOM 676 N N . TRP A 1 82 ? -7.735 7.964 8.450 1.00 98.38 82 TRP A N 1
ATOM 677 C CA . TRP A 1 82 ? -8.472 9.190 8.165 1.00 98.38 82 TRP A CA 1
ATOM 678 C C . TRP A 1 82 ? -9.204 9.653 9.422 1.00 98.38 82 TRP A C 1
ATOM 680 O O . TRP A 1 82 ? -10.009 8.905 9.979 1.00 98.38 82 TRP A O 1
ATOM 690 N N . ASN A 1 83 ? -8.964 10.889 9.857 1.00 96.81 83 ASN A N 1
ATOM 691 C CA . ASN A 1 83 ? -9.637 11.465 11.029 1.00 96.81 83 ASN A CA 1
ATOM 692 C C . ASN A 1 83 ? -10.878 12.313 10.681 1.00 96.81 83 ASN A C 1
ATOM 694 O O . ASN A 1 83 ? -11.501 12.870 11.581 1.00 96.81 83 ASN A O 1
ATOM 698 N N . GLY A 1 84 ? -11.229 12.428 9.396 1.00 96.94 84 GLY A N 1
ATOM 699 C CA . GLY A 1 84 ? -12.285 13.320 8.903 1.00 96.94 84 GLY A CA 1
ATOM 700 C C . GLY A 1 84 ? -11.762 14.487 8.062 1.00 96.94 84 GLY A C 1
ATOM 701 O O . GLY A 1 84 ? -12.503 14.975 7.212 1.00 96.94 84 GLY A O 1
ATOM 702 N N . SER A 1 85 ? -10.499 14.885 8.241 1.00 97.50 85 SER A N 1
ATOM 703 C CA . SER A 1 85 ? -9.868 16.003 7.524 1.00 97.50 85 SER A CA 1
ATOM 704 C C . SER A 1 85 ? -8.522 15.659 6.891 1.00 97.50 85 SER A C 1
ATOM 706 O O . SER A 1 85 ? -8.186 16.200 5.842 1.00 97.50 85 SER A O 1
ATOM 708 N N . 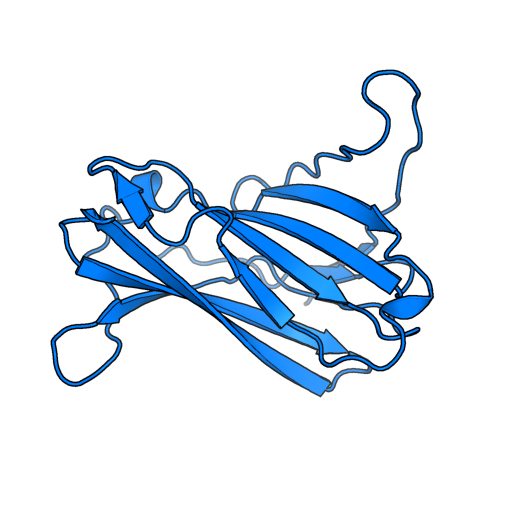GLU A 1 86 ? -7.739 14.783 7.517 1.00 97.62 86 GLU A N 1
ATOM 709 C CA . GLU A 1 86 ? -6.406 14.413 7.054 1.00 97.62 86 GLU A CA 1
ATOM 710 C C . GLU A 1 86 ? -6.031 12.973 7.439 1.00 97.62 86 GLU A C 1
ATOM 712 O O . GLU A 1 86 ? -6.685 12.301 8.244 1.00 97.62 86 GLU A O 1
ATOM 717 N N . TRP A 1 87 ? -4.942 12.496 6.837 1.00 98.06 87 TRP A N 1
ATOM 718 C CA . TRP A 1 87 ? -4.371 11.176 7.078 1.00 98.06 87 TRP A CA 1
ATOM 719 C C . TRP A 1 87 ? -3.319 11.232 8.190 1.00 98.06 87 TRP A C 1
ATOM 721 O O . TRP A 1 87 ? -2.168 11.606 7.955 1.00 98.06 87 TRP A O 1
ATOM 731 N N . ILE A 1 88 ? -3.684 10.793 9.393 1.00 96.19 88 ILE A N 1
ATOM 732 C CA . ILE A 1 88 ? -2.800 10.814 10.567 1.00 96.19 88 ILE A CA 1
ATOM 733 C C . ILE A 1 88 ? -2.209 9.430 10.865 1.00 96.19 88 ILE A C 1
ATOM 735 O O . ILE A 1 88 ? -2.776 8.414 10.455 1.00 96.19 88 ILE A O 1
ATOM 739 N N . PRO A 1 89 ? -1.079 9.339 11.586 1.00 93.25 89 PRO A N 1
ATOM 740 C CA . PRO A 1 89 ? -0.612 8.066 12.121 1.00 93.25 89 PRO A CA 1
ATOM 741 C C . PRO A 1 89 ? -1.638 7.486 13.114 1.00 93.25 89 PRO A C 1
ATOM 743 O O . PRO A 1 89 ? -2.102 8.209 14.000 1.00 93.25 89 PRO A O 1
ATOM 746 N N . PRO A 1 90 ? -2.006 6.199 13.010 1.00 92.62 90 PRO A N 1
ATOM 747 C CA . PRO A 1 90 ? -2.850 5.553 14.002 1.00 92.62 90 PRO A CA 1
ATOM 748 C C . PRO A 1 90 ? -2.082 5.330 15.307 1.00 92.62 90 PRO A C 1
ATOM 750 O O . PRO A 1 90 ? -0.850 5.336 15.352 1.00 92.62 90 PRO A O 1
ATOM 753 N N . ARG A 1 91 ? -2.821 5.081 16.392 1.00 92.06 91 ARG A N 1
ATOM 754 C CA . ARG A 1 91 ? -2.225 4.794 17.699 1.00 92.06 91 ARG A CA 1
ATOM 755 C C . ARG A 1 91 ? -1.401 3.503 17.630 1.00 92.06 91 ARG A C 1
ATOM 757 O O . ARG A 1 91 ? -1.957 2.420 17.447 1.00 92.06 91 ARG A O 1
ATOM 764 N N . ALA A 1 92 ? -0.090 3.617 17.816 1.00 88.88 92 ALA A N 1
ATOM 765 C CA . ALA A 1 92 ? 0.807 2.470 17.895 1.00 88.88 92 ALA A CA 1
ATOM 766 C C . ALA A 1 92 ? 0.601 1.682 19.202 1.00 88.88 92 ALA A C 1
ATOM 768 O O . ALA A 1 92 ? 0.268 2.255 20.241 1.00 88.88 92 ALA A O 1
ATOM 769 N N . ARG A 1 93 ? 0.802 0.362 19.144 1.00 85.00 93 ARG A N 1
ATOM 770 C CA . ARG A 1 93 ? 0.837 -0.545 20.305 1.00 85.00 93 ARG A CA 1
ATOM 771 C C . ARG A 1 93 ? 2.191 -0.514 21.017 1.00 85.00 93 ARG A C 1
ATOM 773 O O . ARG A 1 93 ? 2.244 -0.757 22.217 1.00 85.00 93 ARG A O 1
ATOM 780 N N . PHE A 1 94 ? 3.264 -0.200 20.289 1.00 74.75 94 PHE A N 1
ATOM 781 C CA . PHE A 1 94 ? 4.642 -0.153 20.784 1.00 74.75 94 PHE A CA 1
ATOM 782 C C . PHE A 1 94 ? 5.396 1.066 20.207 1.00 74.75 94 PHE A C 1
ATOM 784 O O . PHE A 1 94 ? 4.969 1.644 19.209 1.00 74.75 94 PHE A O 1
ATOM 791 N N . SER A 1 95 ? 6.494 1.466 20.861 1.00 58.31 95 SER A N 1
ATOM 792 C CA . SER A 1 95 ? 7.380 2.596 20.492 1.00 58.31 95 SER A CA 1
ATOM 793 C C . SER A 1 95 ? 8.061 2.386 19.121 1.00 58.31 95 SER A C 1
ATOM 795 O O . SER A 1 95 ? 8.181 1.230 18.706 1.00 58.31 95 SER A O 1
ATOM 797 N N . PRO A 1 96 ? 8.507 3.439 18.395 1.00 54.56 96 PRO A N 1
ATOM 798 C CA . PRO A 1 96 ? 8.864 3.313 16.987 1.00 54.56 96 PRO A CA 1
ATOM 799 C C . PRO A 1 96 ? 10.081 2.413 16.777 1.00 54.56 96 PRO A C 1
ATOM 801 O O . PRO A 1 96 ? 11.130 2.561 17.405 1.00 54.56 96 PRO A O 1
ATOM 804 N N . PHE A 1 97 ? 9.915 1.486 15.843 1.00 57.94 97 PHE A N 1
ATOM 805 C CA . PHE A 1 97 ? 10.972 0.634 15.338 1.00 57.94 97 PHE A CA 1
ATOM 806 C C . PHE A 1 97 ? 11.970 1.478 14.538 1.00 57.94 97 PHE A C 1
ATOM 808 O O . PHE A 1 97 ? 11.605 2.129 13.559 1.00 57.94 97 PHE A O 1
ATOM 815 N N . ILE A 1 98 ? 13.238 1.462 14.948 1.00 56.31 98 ILE A N 1
ATOM 816 C CA . ILE A 1 98 ? 14.341 2.004 14.152 1.00 56.31 98 ILE A CA 1
ATOM 817 C C . ILE A 1 98 ? 14.724 0.925 13.137 1.00 56.31 98 ILE A C 1
ATOM 819 O O . ILE A 1 98 ? 15.384 -0.061 13.472 1.00 56.31 98 ILE A O 1
ATOM 823 N N . TRP A 1 99 ? 14.265 1.081 11.900 1.00 62.53 99 TRP A N 1
ATOM 824 C CA . TRP A 1 99 ? 14.588 0.168 10.807 1.00 62.53 99 TRP A CA 1
ATOM 825 C C . TRP A 1 99 ? 15.981 0.472 10.252 1.00 62.53 99 TRP A C 1
ATOM 827 O O . TRP A 1 99 ? 16.361 1.635 10.143 1.00 62.53 99 TRP A O 1
ATOM 837 N N . ARG A 1 100 ? 16.750 -0.555 9.867 1.00 60.88 100 ARG A N 1
ATOM 838 C CA . ARG A 1 100 ? 17.981 -0.313 9.093 1.00 60.88 100 ARG A CA 1
ATOM 839 C C . ARG A 1 100 ? 17.622 -0.017 7.635 1.00 60.88 100 ARG A C 1
ATOM 841 O O . ARG A 1 100 ? 16.660 -0.589 7.108 1.00 60.88 100 ARG A O 1
ATOM 848 N N . ASP A 1 101 ? 18.429 0.816 6.990 1.00 63.94 101 ASP A N 1
ATOM 849 C CA . ASP A 1 101 ? 18.312 1.136 5.566 1.00 63.94 101 ASP A CA 1
ATOM 850 C C . ASP A 1 101 ? 18.754 -0.049 4.694 1.00 63.94 101 ASP A C 1
ATOM 852 O O . ASP A 1 101 ? 19.920 -0.158 4.302 1.00 63.94 101 ASP A O 1
ATOM 856 N N . ASP A 1 102 ? 17.803 -0.925 4.371 1.00 76.25 102 ASP A N 1
ATOM 857 C CA . ASP A 1 102 ? 17.978 -1.979 3.371 1.00 76.25 102 ASP A CA 1
ATOM 858 C C . ASP A 1 102 ? 17.214 -1.609 2.094 1.00 76.25 102 ASP A C 1
ATOM 860 O O . ASP A 1 102 ? 16.122 -1.037 2.148 1.00 76.25 102 ASP A O 1
ATOM 864 N N . GLU A 1 103 ? 17.783 -1.952 0.939 1.00 82.69 103 GLU A N 1
ATOM 865 C CA . GLU A 1 103 ? 17.133 -1.851 -0.366 1.00 82.69 103 GLU A CA 1
ATOM 866 C C . GLU A 1 103 ? 16.993 -3.234 -0.979 1.00 82.69 103 GLU A C 1
ATOM 868 O O . GLU A 1 103 ? 17.983 -3.908 -1.240 1.00 82.69 103 GLU A O 1
ATOM 873 N N . PHE A 1 104 ? 15.765 -3.634 -1.263 1.00 83.81 104 PHE A N 1
ATOM 874 C CA . PHE A 1 104 ? 15.479 -4.825 -2.041 1.00 83.81 104 PHE A CA 1
ATOM 875 C C . PHE A 1 104 ? 15.296 -4.422 -3.490 1.00 83.81 104 PHE A C 1
ATOM 877 O O . PHE A 1 104 ? 14.517 -3.516 -3.774 1.00 83.81 104 PHE A O 1
ATOM 884 N N . ALA A 1 105 ? 15.991 -5.088 -4.402 1.00 84.81 105 ALA A N 1
ATOM 885 C CA . ALA A 1 105 ? 15.862 -4.849 -5.831 1.00 84.81 105 ALA A CA 1
ATOM 886 C C . ALA A 1 105 ? 15.347 -6.104 -6.534 1.00 84.81 105 ALA A C 1
ATOM 888 O O . ALA A 1 105 ? 15.881 -7.204 -6.353 1.00 84.81 105 ALA A O 1
ATOM 889 N N . MET A 1 106 ? 14.313 -5.926 -7.355 1.00 83.12 106 MET A N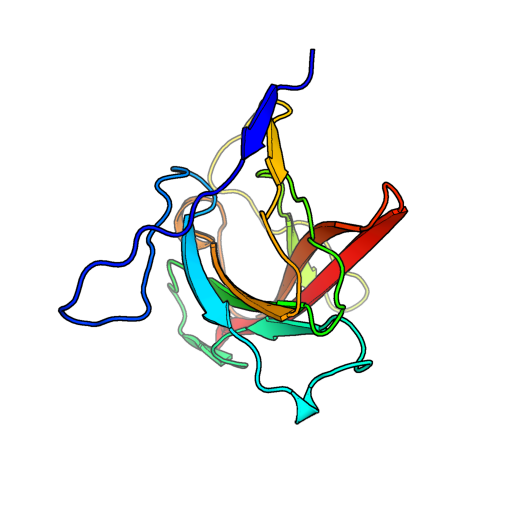 1
ATOM 890 C CA . MET A 1 106 ? 13.796 -6.996 -8.198 1.00 83.12 106 MET A CA 1
ATOM 891 C C . MET A 1 106 ? 14.718 -7.227 -9.401 1.00 83.12 106 MET A C 1
ATOM 893 O O . MET A 1 106 ? 15.281 -6.275 -9.942 1.00 83.12 106 MET A O 1
ATOM 897 N N . PRO A 1 107 ? 14.852 -8.474 -9.878 1.00 78.69 107 PRO A N 1
ATOM 898 C CA . PRO A 1 107 ? 15.749 -8.799 -10.979 1.00 78.69 107 PRO A CA 1
ATOM 899 C C . PRO A 1 107 ? 15.156 -8.395 -12.336 1.00 78.69 107 PRO A C 1
ATOM 901 O O . PRO A 1 107 ? 15.889 -8.287 -13.315 1.00 78.69 107 PRO A O 1
ATOM 904 N N . LYS A 1 108 ? 13.833 -8.175 -12.410 1.00 84.75 108 LYS A N 1
ATOM 905 C CA . LYS A 1 108 ? 13.108 -7.803 -13.633 1.00 84.75 108 LYS A CA 1
ATOM 906 C C . LYS A 1 108 ? 11.888 -6.915 -13.353 1.00 84.75 108 LYS A C 1
ATOM 908 O O . LYS A 1 108 ? 11.450 -6.785 -12.211 1.00 84.75 108 LYS A O 1
ATOM 913 N N . GLY A 1 109 ? 11.370 -6.285 -14.409 1.00 84.75 109 GLY A N 1
ATOM 914 C CA . GLY A 1 109 ? 10.058 -5.624 -14.424 1.00 84.75 109 GLY A CA 1
ATOM 915 C C . GLY A 1 109 ? 8.933 -6.586 -14.823 1.00 84.75 109 GLY A C 1
ATOM 916 O O . GLY A 1 109 ? 9.156 -7.792 -14.865 1.00 84.75 109 GLY A O 1
ATOM 917 N N . MET A 1 110 ? 7.749 -6.062 -15.157 1.00 88.50 110 MET A N 1
ATOM 918 C CA . MET A 1 110 ? 6.555 -6.857 -15.507 1.00 88.50 110 MET A CA 1
ATOM 919 C C . MET A 1 110 ? 6.131 -7.824 -14.390 1.00 88.50 110 MET A C 1
ATOM 921 O O . MET A 1 110 ? 5.867 -8.997 -14.636 1.00 88.50 110 MET A O 1
ATOM 925 N N . LEU A 1 111 ? 6.069 -7.331 -13.150 1.00 90.31 111 LEU A N 1
ATOM 926 C CA . LEU A 1 111 ? 5.804 -8.147 -11.962 1.00 90.31 111 LEU A CA 1
ATOM 927 C C . LEU A 1 111 ? 4.604 -7.643 -11.159 1.00 90.31 111 LEU A C 1
ATOM 929 O O . LEU A 1 111 ? 4.443 -6.441 -10.954 1.00 90.31 111 LEU A O 1
ATOM 933 N N . LEU A 1 112 ? 3.802 -8.571 -10.645 1.00 90.94 112 LEU A N 1
ATOM 934 C CA . LEU A 1 112 ? 2.830 -8.348 -9.583 1.00 90.94 112 LEU A CA 1
ATOM 935 C C . LEU A 1 112 ? 3.452 -8.788 -8.260 1.00 90.94 112 LEU A C 1
ATOM 937 O O . LEU A 1 112 ? 3.833 -9.947 -8.112 1.00 90.94 112 LEU A O 1
ATOM 941 N N . HIS A 1 113 ? 3.516 -7.876 -7.300 1.00 90.44 113 HIS A N 1
ATOM 942 C CA . HIS A 1 113 ? 4.024 -8.135 -5.955 1.00 90.44 113 HIS A CA 1
ATOM 943 C C . HIS A 1 113 ? 2.851 -8.224 -4.985 1.00 90.44 113 HI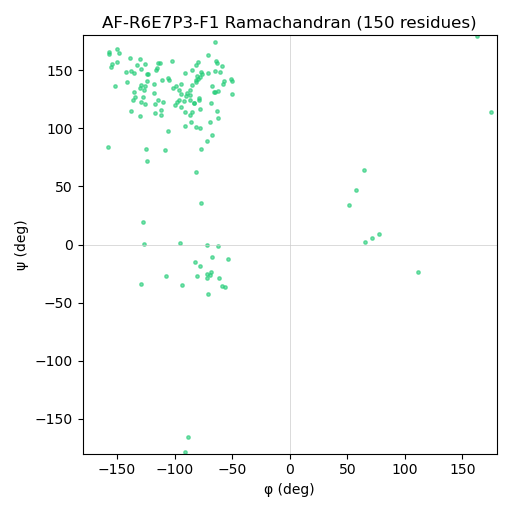S A C 1
ATOM 945 O O . HIS A 1 113 ? 1.918 -7.431 -5.096 1.00 90.44 113 HIS A O 1
ATOM 951 N N . CYS A 1 114 ? 2.912 -9.139 -4.022 1.00 91.06 114 CYS A N 1
ATOM 952 C CA . CYS A 1 114 ? 2.003 -9.191 -2.883 1.00 91.06 114 CYS A CA 1
ATOM 953 C C . CYS A 1 114 ? 2.802 -8.983 -1.599 1.00 91.06 114 CYS A C 1
ATOM 955 O O . CYS A 1 114 ? 3.623 -9.823 -1.236 1.00 91.06 114 CYS A O 1
ATOM 957 N N . PHE A 1 115 ? 2.572 -7.869 -0.917 1.00 90.25 115 PHE A N 1
ATOM 958 C CA . PHE A 1 115 ? 3.139 -7.568 0.391 1.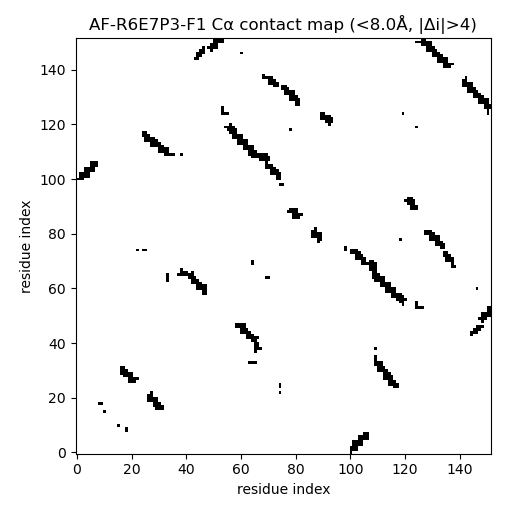00 90.25 115 PHE A CA 1
ATOM 959 C C . PHE A 1 115 ? 2.118 -7.878 1.476 1.00 90.25 115 PHE A C 1
ATOM 961 O O . PHE A 1 115 ? 0.960 -7.496 1.352 1.00 90.25 115 PHE A O 1
ATOM 968 N N . ARG A 1 116 ? 2.542 -8.507 2.567 1.00 90.81 116 ARG A N 1
ATOM 969 C CA . ARG A 1 116 ? 1.712 -8.744 3.746 1.00 90.81 116 ARG A CA 1
ATOM 970 C C . ARG A 1 116 ? 2.232 -7.909 4.910 1.00 90.81 116 ARG A C 1
ATOM 972 O O . ARG A 1 116 ? 3.311 -8.168 5.438 1.00 90.81 116 ARG A O 1
ATOM 979 N N . PHE A 1 117 ? 1.450 -6.908 5.306 1.00 89.44 117 PHE A N 1
ATOM 980 C CA . PHE A 1 117 ? 1.792 -5.981 6.384 1.00 89.44 117 PHE A CA 1
ATOM 981 C C . PHE A 1 117 ? 1.092 -6.381 7.684 1.00 89.44 117 PHE A C 1
ATOM 983 O O . PHE A 1 117 ? -0.142 -6.395 7.708 1.00 89.44 117 PHE A O 1
ATOM 990 N N . PRO A 1 118 ? 1.820 -6.675 8.776 1.00 89.31 118 PRO A N 1
ATOM 991 C CA . PRO A 1 118 ? 1.236 -7.120 10.043 1.00 89.31 118 PRO A CA 1
ATOM 992 C C . PRO A 1 118 ? 0.718 -5.932 10.877 1.00 89.31 118 PRO A C 1
ATOM 994 O O . PRO A 1 118 ? 1.190 -5.639 11.975 1.00 89.31 118 PRO A O 1
ATOM 997 N N . VAL A 1 119 ? -0.265 -5.206 10.340 1.00 90.62 119 VAL A N 1
ATOM 998 C CA . VAL A 1 119 ? -0.819 -3.980 10.942 1.00 90.62 119 VAL A CA 1
ATOM 999 C C . VAL A 1 119 ? -1.344 -4.180 12.366 1.00 90.62 119 VAL A C 1
ATOM 1001 O O . VAL A 1 119 ? -1.180 -3.295 13.205 1.00 90.62 119 VAL A O 1
ATOM 1004 N N . GLY A 1 120 ? -1.941 -5.338 12.664 1.00 90.12 120 GLY A N 1
ATOM 1005 C CA . GLY A 1 120 ? -2.542 -5.624 13.967 1.00 90.12 120 GLY A CA 1
ATOM 1006 C C . GLY A 1 120 ? -1.505 -5.831 15.068 1.00 90.12 120 GLY A C 1
ATOM 1007 O O . GLY A 1 120 ? -1.789 -5.546 16.232 1.00 90.12 120 GLY A O 1
ATOM 1008 N N . SER A 1 121 ? -0.288 -6.240 14.699 1.00 86.25 121 SER A N 1
ATOM 1009 C CA . SER A 1 121 ? 0.843 -6.382 15.619 1.00 86.25 121 SER A CA 1
ATOM 1010 C C . SER A 1 121 ? 1.386 -5.028 16.080 1.00 86.25 121 SER A C 1
ATOM 1012 O O . SER A 1 121 ? 1.878 -4.914 17.201 1.00 86.25 121 SER A O 1
ATOM 1014 N N . TYR A 1 122 ? 1.261 -3.990 15.248 1.00 86.06 122 TYR A N 1
ATOM 1015 C CA . TYR A 1 122 ? 1.874 -2.685 15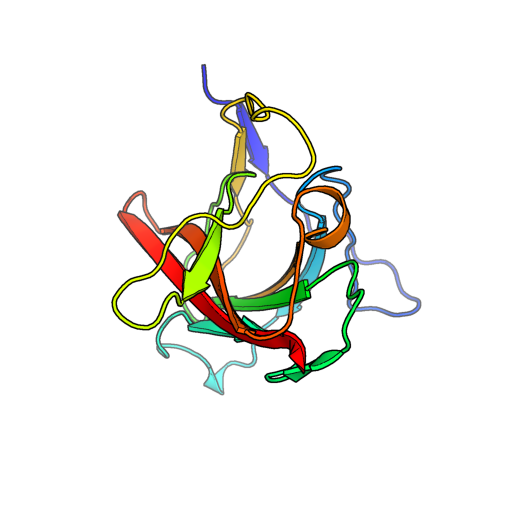.501 1.00 86.06 122 TYR A CA 1
ATOM 1016 C C . TYR A 1 122 ? 0.892 -1.590 15.908 1.00 86.06 122 TYR A C 1
ATOM 1018 O O . TYR A 1 122 ? 1.290 -0.672 16.621 1.00 86.06 122 TYR A O 1
ATOM 1026 N N . TYR A 1 123 ? -0.378 -1.671 15.508 1.00 90.75 123 TYR A N 1
ATOM 1027 C CA . TYR A 1 123 ? -1.334 -0.577 15.682 1.00 90.75 123 TYR A CA 1
ATOM 1028 C C . TYR A 1 123 ? -2.635 -1.023 16.346 1.00 90.75 123 TYR A C 1
ATOM 1030 O O . TYR A 1 123 ? -3.087 -2.165 16.224 1.00 90.75 123 TYR A O 1
ATOM 1038 N N . HIS A 1 124 ? -3.259 -0.092 17.061 1.00 92.88 124 HIS A N 1
ATOM 1039 C CA . HIS A 1 124 ? -4.660 -0.198 17.443 1.00 92.88 124 HIS A CA 1
ATOM 1040 C C . HIS A 1 124 ? -5.530 0.194 16.245 1.00 92.88 124 HIS A C 1
ATOM 1042 O O . HIS A 1 124 ? -5.362 1.274 15.678 1.00 92.88 124 HIS A O 1
ATOM 1048 N N . LEU A 1 125 ? -6.456 -0.690 15.877 1.00 94.50 125 LEU A N 1
ATOM 1049 C CA . LEU A 1 125 ? -7.217 -0.620 14.630 1.00 94.50 125 LEU A CA 1
ATOM 1050 C C . LEU A 1 125 ? -8.731 -0.614 14.905 1.00 94.50 125 LEU A C 1
ATOM 1052 O O . LEU A 1 125 ? -9.383 -1.642 14.718 1.00 94.50 125 LEU A O 1
ATOM 1056 N N . PRO A 1 126 ? -9.294 0.491 15.429 1.00 95.50 126 PRO A N 1
ATOM 1057 C CA . PRO A 1 126 ? -10.746 0.655 15.492 1.00 95.50 126 PRO A CA 1
ATOM 1058 C C . PRO A 1 126 ? -11.367 0.726 14.085 1.00 95.50 126 PRO A C 1
ATOM 1060 O O . PRO A 1 126 ? -10.666 0.784 13.077 1.00 95.50 126 PRO A O 1
ATOM 1063 N N . LYS A 1 127 ? -12.702 0.757 14.004 1.00 98.00 127 LYS A N 1
ATOM 1064 C CA . LYS A 1 127 ? -13.393 1.025 12.734 1.00 98.00 127 LYS A CA 1
ATOM 1065 C C . LYS A 1 127 ? -12.956 2.362 12.151 1.00 98.00 127 LYS A C 1
ATOM 1067 O O . LYS A 1 127 ? -12.817 3.346 12.878 1.00 98.00 127 LYS A O 1
ATOM 1072 N N . GLY A 1 128 ? -12.792 2.410 10.836 1.00 97.75 128 GLY A N 1
ATOM 1073 C CA . GLY A 1 128 ? -12.359 3.624 10.156 1.00 97.75 128 GLY A CA 1
ATOM 1074 C C . GLY A 1 128 ? -11.830 3.372 8.755 1.00 97.75 128 GLY A C 1
ATOM 1075 O O . GLY A 1 128 ? -11.784 2.235 8.284 1.00 97.75 128 GLY A O 1
ATOM 1076 N N . LYS A 1 129 ? -11.426 4.460 8.096 1.00 98.56 129 LYS A N 1
ATOM 1077 C CA . LYS A 1 129 ? -10.734 4.421 6.806 1.00 98.56 129 LYS A CA 1
ATOM 1078 C C . LYS A 1 129 ? -9.236 4.504 7.035 1.00 98.56 129 LYS A C 1
ATOM 1080 O O . LYS A 1 129 ? -8.763 5.361 7.782 1.00 98.56 129 LYS A O 1
ATOM 1085 N N . TYR A 1 130 ? -8.506 3.631 6.369 1.00 98.50 130 TYR A N 1
ATOM 1086 C CA . TYR A 1 130 ? -7.072 3.464 6.499 1.00 98.50 130 TYR A CA 1
ATOM 1087 C C . TYR A 1 130 ? -6.416 3.475 5.126 1.00 98.50 130 TYR A C 1
ATOM 1089 O O . TYR A 1 130 ? -7.059 3.195 4.116 1.00 98.50 130 TYR A O 1
ATOM 1097 N N . ARG A 1 131 ? -5.115 3.752 5.095 1.00 98.31 131 ARG A N 1
ATOM 1098 C CA . ARG A 1 131 ? -4.278 3.490 3.927 1.00 98.31 131 ARG A CA 1
ATOM 1099 C C . ARG A 1 131 ? -2.906 2.991 4.337 1.00 98.31 131 ARG A C 1
ATOM 1101 O O . ARG A 1 131 ? -2.326 3.494 5.301 1.00 98.31 131 ARG A O 1
ATOM 1108 N N . VAL A 1 132 ? -2.393 2.018 3.594 1.00 96.75 132 VAL A N 1
ATOM 1109 C CA . VAL A 1 132 ? -0.978 1.642 3.652 1.00 96.75 132 VAL A CA 1
ATOM 1110 C C . VAL A 1 132 ? -0.229 2.495 2.639 1.00 96.75 132 VAL A C 1
ATOM 1112 O O . VAL A 1 132 ? -0.650 2.544 1.488 1.00 96.75 132 VAL A O 1
ATOM 1115 N N . CYS A 1 133 ? 0.869 3.128 3.043 1.00 95.12 133 CYS A N 1
ATOM 1116 C CA . CYS A 1 133 ? 1.772 3.871 2.166 1.00 95.12 133 CYS A CA 1
ATOM 1117 C C . CYS A 1 133 ? 3.116 3.146 2.051 1.00 95.12 133 CYS A C 1
ATOM 1119 O O . CYS A 1 133 ? 3.621 2.611 3.043 1.00 95.12 133 CYS A O 1
ATOM 1121 N N . LYS A 1 134 ? 3.712 3.139 0.856 1.00 92.69 134 LYS A N 1
ATOM 1122 C CA . LYS A 1 134 ? 5.033 2.548 0.625 1.00 92.69 134 LYS A CA 1
ATOM 1123 C C . LYS A 1 134 ? 5.764 3.226 -0.534 1.00 92.69 134 LYS A C 1
ATOM 1125 O O . LYS A 1 134 ? 5.171 3.448 -1.590 1.00 92.69 134 LYS A O 1
ATOM 1130 N N . SER A 1 135 ? 7.055 3.488 -0.336 1.00 92.44 135 SER A N 1
ATOM 1131 C CA . SER A 1 135 ? 7.951 3.996 -1.376 1.00 92.44 135 SER A CA 1
ATOM 1132 C C . SER A 1 135 ? 8.530 2.866 -2.220 1.00 92.44 135 SER A C 1
ATOM 1134 O O . SER A 1 135 ? 8.986 1.835 -1.709 1.00 92.44 135 SER A O 1
ATOM 1136 N N . PHE A 1 136 ? 8.560 3.108 -3.521 1.00 92.69 136 PHE A N 1
ATOM 1137 C CA . PHE A 1 136 ? 9.215 2.294 -4.532 1.00 92.69 136 PHE A CA 1
ATOM 1138 C C . PHE A 1 136 ? 10.168 3.170 -5.331 1.00 92.69 136 PHE A C 1
ATOM 1140 O O . PHE A 1 136 ? 9.964 4.374 -5.449 1.00 92.69 136 PHE A O 1
ATOM 1147 N N . TYR A 1 137 ? 11.182 2.558 -5.927 1.00 92.00 137 TYR A N 1
ATOM 1148 C CA . TYR A 1 137 ? 12.127 3.244 -6.788 1.00 92.00 137 TYR A CA 1
ATOM 1149 C C . TYR A 1 137 ? 12.205 2.546 -8.139 1.00 92.00 137 TYR A C 1
ATOM 1151 O O . TYR A 1 137 ? 12.296 1.322 -8.224 1.00 92.00 137 TYR A O 1
ATOM 1159 N N . ALA A 1 138 ? 12.206 3.334 -9.207 1.00 90.62 138 ALA A N 1
ATOM 1160 C CA . ALA A 1 138 ? 12.482 2.869 -10.560 1.00 90.62 138 ALA A CA 1
ATOM 1161 C C . ALA A 1 138 ? 13.558 3.777 -11.152 1.00 90.62 138 ALA A C 1
ATOM 1163 O O . ALA A 1 138 ? 13.384 4.987 -11.191 1.00 90.62 138 ALA A O 1
ATOM 1164 N N . ARG A 1 139 ? 14.695 3.224 -11.597 1.00 87.75 139 ARG A N 1
ATOM 1165 C CA . ARG A 1 139 ? 15.827 4.028 -12.122 1.00 87.75 139 ARG A CA 1
ATOM 1166 C C . ARG A 1 139 ? 16.275 5.162 -11.179 1.00 87.75 139 ARG A C 1
ATOM 1168 O O . ARG A 1 139 ? 16.747 6.189 -11.649 1.00 87.75 139 ARG A O 1
ATOM 1175 N N . LYS A 1 140 ? 16.185 4.938 -9.861 1.00 82.94 140 LYS A N 1
ATOM 1176 C CA . LYS A 1 140 ? 16.481 5.909 -8.785 1.00 82.94 140 LYS A CA 1
ATOM 1177 C C . LYS A 1 140 ? 15.467 7.051 -8.629 1.00 82.94 140 LYS A C 1
ATOM 1179 O O . LYS A 1 140 ? 15.688 7.921 -7.796 1.00 82.94 140 LYS A O 1
ATOM 1184 N N . GLU A 1 141 ? 14.368 7.038 -9.372 1.00 89.94 141 GLU A N 1
ATOM 1185 C CA . GLU A 1 141 ? 13.239 7.935 -9.137 1.00 89.94 141 GLU A CA 1
ATOM 1186 C C . GLU A 1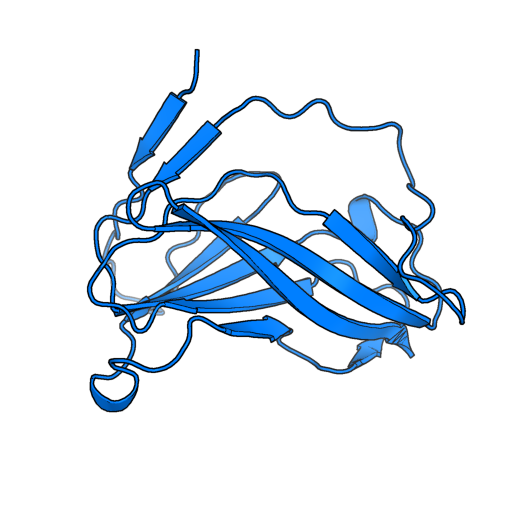 141 ? 12.306 7.306 -8.106 1.00 89.94 141 GLU A C 1
ATOM 1188 O O . GLU A 1 141 ? 11.934 6.137 -8.243 1.00 89.94 141 GLU A O 1
ATOM 1193 N N . GLU A 1 142 ? 11.962 8.069 -7.071 1.00 92.44 142 GLU A N 1
ATOM 1194 C CA . GLU A 1 142 ? 11.028 7.642 -6.033 1.00 92.44 142 GLU A CA 1
ATOM 1195 C C . GLU A 1 142 ? 9.579 7.749 -6.506 1.00 92.44 142 GLU A C 1
ATOM 1197 O O . GLU A 1 142 ? 9.187 8.666 -7.226 1.00 92.44 142 GLU A O 1
ATOM 1202 N N . MET A 1 143 ? 8.775 6.798 -6.054 1.00 93.94 143 MET A N 1
ATOM 1203 C CA . MET A 1 143 ? 7.341 6.749 -6.236 1.00 93.94 143 MET A CA 1
ATOM 1204 C C . MET A 1 143 ? 6.701 6.313 -4.925 1.00 93.94 143 MET A C 1
ATOM 1206 O O . MET A 1 143 ? 6.869 5.172 -4.490 1.00 93.94 143 MET A O 1
ATOM 1210 N N . GLU A 1 144 ? 5.930 7.207 -4.322 1.00 95.06 144 GLU A N 1
ATOM 1211 C CA . GLU A 1 144 ? 5.080 6.872 -3.188 1.00 95.06 144 GLU A CA 1
ATOM 1212 C C . GLU A 1 144 ? 3.737 6.352 -3.689 1.00 95.06 144 GLU A C 1
ATOM 1214 O O . GLU A 1 144 ? 3.030 7.016 -4.449 1.00 95.06 144 GLU A O 1
ATOM 1219 N N . LEU A 1 145 ? 3.380 5.149 -3.253 1.00 96.75 145 LEU A N 1
ATOM 1220 C CA . LEU A 1 145 ? 2.084 4.551 -3.529 1.00 96.75 145 LEU A CA 1
ATOM 1221 C C . LEU A 1 145 ? 1.312 4.377 -2.231 1.00 96.75 145 LEU A C 1
ATOM 1223 O O . LEU A 1 145 ? 1.891 4.190 -1.157 1.00 96.75 145 LEU A O 1
ATOM 1227 N N . SER A 1 146 ? -0.013 4.405 -2.341 1.00 97.62 146 SER A N 1
ATOM 1228 C CA . SER A 1 146 ? -0.884 4.066 -1.226 1.00 97.62 146 SER A CA 1
ATOM 1229 C C . SER A 1 146 ? -2.054 3.200 -1.667 1.00 97.62 1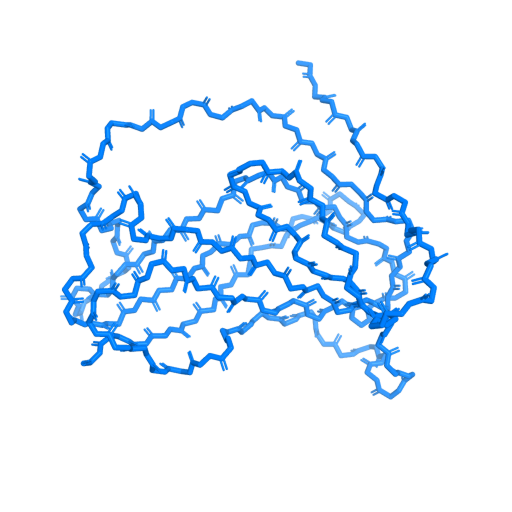46 SER A C 1
ATOM 1231 O O . SER A 1 146 ? -2.512 3.301 -2.803 1.00 97.62 146 SER A O 1
ATOM 1233 N N . ALA A 1 147 ? -2.517 2.343 -0.761 1.00 98.19 147 ALA A N 1
ATOM 1234 C CA . ALA A 1 147 ? -3.721 1.543 -0.931 1.00 98.19 147 ALA A CA 1
ATOM 1235 C C . ALA A 1 147 ? -4.664 1.773 0.244 1.00 98.19 147 ALA A C 1
ATOM 1237 O O . ALA A 1 147 ? -4.295 1.527 1.396 1.00 98.19 147 ALA A O 1
ATOM 1238 N N . GLU A 1 148 ? -5.871 2.234 -0.064 1.00 98.44 148 GLU A N 1
ATOM 1239 C CA . GLU A 1 148 ? -6.915 2.494 0.923 1.00 98.44 148 GLU A CA 1
ATOM 1240 C C . GLU A 1 148 ? -7.719 1.229 1.249 1.00 98.44 148 GLU A C 1
ATOM 1242 O O . GLU A 1 148 ? -7.878 0.331 0.419 1.00 98.44 148 GLU A O 1
ATOM 1247 N N . PHE A 1 149 ? -8.232 1.162 2.473 1.00 98.56 149 PHE A N 1
ATOM 1248 C CA . PHE A 1 149 ? -9.162 0.135 2.933 1.00 98.56 149 PHE A CA 1
ATOM 1249 C C . PHE A 1 149 ? -9.977 0.637 4.125 1.00 98.56 149 PHE A C 1
ATOM 1251 O O . PHE A 1 149 ? -9.639 1.633 4.766 1.00 98.56 149 PHE A O 1
ATOM 1258 N N . GLU A 1 150 ? -11.048 -0.073 4.454 1.00 98.50 150 GLU A N 1
ATOM 1259 C CA . GLU A 1 150 ? -11.879 0.210 5.620 1.00 98.50 150 GLU A CA 1
ATOM 1260 C C . GLU A 1 150 ? -11.837 -0.947 6.617 1.00 98.50 150 GLU A C 1
ATOM 1262 O O . GLU A 1 150 ? -11.699 -2.107 6.234 1.00 98.50 150 GLU A O 1
ATOM 1267 N N . ILE A 1 151 ? -11.998 -0.628 7.899 1.00 98.44 151 ILE A N 1
ATOM 1268 C CA . ILE A 1 151 ? -12.283 -1.603 8.954 1.00 98.44 151 ILE A CA 1
ATOM 1269 C C . ILE A 1 151 ? -13.722 -1.372 9.412 1.00 98.44 151 ILE A C 1
ATOM 1271 O O . ILE A 1 151 ? -14.062 -0.250 9.806 1.00 98.44 151 ILE A O 1
ATOM 1275 N N . LYS A 1 152 ? -14.559 -2.412 9.333 1.00 96.25 152 LYS A N 1
ATOM 1276 C CA . LYS A 1 152 ? -15.991 -2.378 9.673 1.00 96.25 152 LYS A CA 1
ATOM 1277 C C . LYS A 1 152 ? -16.395 -3.483 10.635 1.00 96.25 152 LYS A C 1
ATOM 1279 O O . LYS A 1 152 ? -15.771 -4.565 10.606 1.00 96.25 152 LYS A O 1
#